Protein AF-A0A934B7E8-F1 (afdb_monomer_lite)

Secondary structure (DSSP, 8-state):
------PPP-BPPGGG--S-GGGPPBPHHHHHHHHHHHHHHHHTT-----

Foldseek 3Di:
DDDDDDDQFAFDDPVPDPDDPVPGDHDPNRVVVVVVVVVVCVVVVNDDPD

Radius of gyration: 13.7 Å; chains: 1; bounding box: 35×18×31 Å

Sequence (50 aa):
MDCILVRHGIAVEPDEWEGAEENRPLTEKGKRRARQAAEGLAALDCKPTH

pLDDT: mean 95.06, std 4.82, range [74.56, 98.56]

Structure (mmCIF, N/CA/C/O backbone):
data_AF-A0A934B7E8-F1
#
_entry.id   AF-A0A934B7E8-F1
#
loop_
_atom_site.group_PDB
_atom_site.id
_atom_site.type_symbol
_atom_site.label_atom_id
_atom_site.label_alt_id
_atom_site.label_comp_id
_atom_site.label_asym_id
_atom_site.label_entity_id
_atom_site.label_seq_id
_atom_site.pdbx_PDB_ins_code
_atom_site.Cartn_x
_atom_site.Cartn_y
_atom_site.Cartn_z
_atom_site.occupancy
_atom_site.B_iso_or_equiv
_atom_site.auth_seq_id
_atom_site.auth_comp_id
_atom_site.auth_asym_id
_atom_site.auth_atom_id
_atom_site.pdbx_PDB_model_num
ATOM 1 N N . MET A 1 1 ? -22.162 -2.442 8.470 1.00 83.38 1 MET A N 1
ATOM 2 C CA . MET A 1 1 ? -20.871 -3.153 8.418 1.00 83.38 1 MET A CA 1
ATOM 3 C C . MET A 1 1 ? -19.880 -2.169 7.862 1.00 83.38 1 MET A C 1
ATOM 5 O O . MET A 1 1 ? -20.165 -1.596 6.815 1.00 83.38 1 MET A O 1
ATOM 9 N N . ASP A 1 2 ? -18.777 -1.963 8.564 1.00 84.38 2 ASP A N 1
ATOM 10 C CA . ASP A 1 2 ? -17.774 -0.994 8.145 1.00 84.38 2 ASP A CA 1
ATOM 11 C C . ASP A 1 2 ? -16.727 -1.698 7.286 1.00 84.38 2 ASP A C 1
ATOM 13 O O . ASP A 1 2 ? -16.312 -2.819 7.582 1.00 84.38 2 ASP A O 1
ATOM 17 N N . CYS A 1 3 ? -16.340 -1.056 6.187 1.00 91.56 3 CYS A N 1
ATOM 18 C CA . CYS A 1 3 ? -15.362 -1.579 5.245 1.00 91.56 3 CYS A CA 1
ATOM 19 C C . CYS A 1 3 ? -14.203 -0.591 5.142 1.00 91.56 3 CYS A C 1
ATOM 21 O O . CYS A 1 3 ? -14.408 0.588 4.850 1.00 91.56 3 CYS A O 1
ATOM 23 N N . ILE A 1 4 ? -12.988 -1.079 5.384 1.00 92.12 4 ILE A N 1
ATOM 24 C CA . ILE A 1 4 ? -11.765 -0.287 5.285 1.00 92.12 4 ILE A CA 1
ATOM 25 C C . ILE A 1 4 ? -11.081 -0.662 3.974 1.00 92.12 4 ILE A C 1
ATOM 27 O O . ILE A 1 4 ? -10.664 -1.802 3.786 1.00 92.12 4 ILE A O 1
ATOM 31 N N . LEU A 1 5 ? -10.956 0.305 3.068 1.00 93.38 5 LEU A N 1
ATOM 32 C CA . LEU A 1 5 ? -10.264 0.132 1.794 1.00 93.38 5 LEU A CA 1
ATOM 33 C C . LEU A 1 5 ? -8.877 0.763 1.885 1.00 93.38 5 LEU A C 1
ATOM 35 O O . LEU A 1 5 ? -8.747 1.960 2.141 1.00 93.38 5 LEU A O 1
ATOM 39 N N . VAL A 1 6 ? -7.837 -0.036 1.654 1.00 93.31 6 VAL A N 1
ATOM 40 C CA . VAL A 1 6 ? -6.444 0.417 1.707 1.00 93.31 6 VAL A CA 1
ATOM 41 C C . VAL A 1 6 ? -5.769 0.089 0.384 1.00 93.31 6 VAL A C 1
ATOM 43 O O . VAL A 1 6 ? -5.710 -1.067 -0.028 1.00 93.31 6 VAL A O 1
ATOM 46 N N . ARG A 1 7 ? -5.232 1.109 -0.292 1.00 96.31 7 ARG A N 1
ATOM 47 C CA . ARG A 1 7 ? -4.323 0.890 -1.422 1.00 96.31 7 ARG A CA 1
ATOM 48 C C . ARG A 1 7 ? -2.978 0.394 -0.889 1.00 96.31 7 ARG A C 1
ATOM 50 O O . ARG A 1 7 ? -2.514 0.877 0.143 1.00 96.31 7 ARG A O 1
ATOM 57 N N . HIS A 1 8 ? -2.335 -0.521 -1.612 1.00 96.62 8 HIS A N 1
ATOM 58 C CA . HIS A 1 8 ? -0.981 -0.973 -1.291 1.00 96.62 8 HIS A CA 1
ATOM 59 C C . HIS A 1 8 ? 0.001 0.205 -1.119 1.00 96.62 8 HIS A C 1
ATOM 61 O O . HIS A 1 8 ? -0.175 1.291 -1.683 1.00 96.62 8 HIS A O 1
ATOM 67 N N . GLY A 1 9 ? 1.061 -0.020 -0.338 1.00 97.56 9 GLY A N 1
ATOM 68 C CA . GLY A 1 9 ? 2.135 0.958 -0.168 1.00 97.56 9 GLY A CA 1
ATOM 69 C C . GLY A 1 9 ? 2.906 1.218 -1.468 1.00 97.56 9 GLY A C 1
ATOM 70 O O . GLY A 1 9 ? 2.753 0.514 -2.461 1.00 97.56 9 GLY A O 1
ATOM 71 N N . ILE A 1 10 ? 3.784 2.220 -1.453 1.00 98.44 10 ILE A N 1
ATOM 72 C CA . ILE A 1 10 ? 4.619 2.570 -2.615 1.00 98.44 10 ILE A CA 1
ATOM 73 C C . ILE A 1 10 ? 5.598 1.424 -2.909 1.00 98.44 10 ILE A C 1
ATOM 75 O O . ILE A 1 10 ? 6.515 1.191 -2.117 1.00 98.44 10 ILE A O 1
ATOM 79 N N . ALA A 1 11 ? 5.396 0.734 -4.029 1.00 98.50 11 ALA A N 1
ATOM 80 C CA . ALA A 1 11 ? 6.269 -0.325 -4.527 1.00 98.50 11 ALA A CA 1
ATOM 81 C C . ALA A 1 11 ? 7.512 0.243 -5.230 1.00 98.50 11 ALA A C 1
ATOM 83 O O . ALA A 1 11 ? 7.507 1.410 -5.622 1.00 98.50 11 ALA A O 1
ATOM 84 N N . VAL A 1 12 ? 8.571 -0.565 -5.331 1.00 98.38 12 VAL A N 1
ATOM 85 C CA . VAL A 1 12 ? 9.746 -0.298 -6.193 1.00 98.38 12 VAL A CA 1
ATOM 86 C C . VAL A 1 12 ? 9.281 -0.136 -7.638 1.00 98.38 12 VAL A C 1
ATOM 88 O O . VAL A 1 12 ? 8.295 -0.773 -7.993 1.00 98.38 12 VAL A O 1
ATOM 91 N N . GLU A 1 13 ? 9.918 0.696 -8.463 1.00 97.94 13 GLU A N 1
ATOM 92 C CA . GLU A 1 13 ? 9.476 0.875 -9.853 1.00 97.94 13 GLU A CA 1
ATOM 93 C C . GLU A 1 13 ? 9.593 -0.436 -10.664 1.00 97.94 13 GLU A C 1
ATOM 95 O O . GLU A 1 13 ? 10.472 -1.253 -10.381 1.00 97.94 13 GLU A O 1
ATOM 100 N N . PRO A 1 14 ? 8.690 -0.703 -11.630 1.00 97.00 14 PRO A N 1
ATOM 101 C CA . PRO A 1 14 ? 8.692 -1.966 -12.373 1.00 97.00 14 PRO A CA 1
ATOM 102 C C . PRO A 1 14 ? 9.988 -2.237 -13.147 1.00 97.00 14 PRO A C 1
ATOM 104 O O . PRO A 1 14 ? 10.391 -3.386 -13.273 1.00 97.00 14 PRO A O 1
ATOM 107 N N . ASP A 1 15 ? 10.638 -1.194 -13.662 1.00 97.19 15 ASP A N 1
ATOM 108 C CA . ASP A 1 15 ? 11.902 -1.269 -14.400 1.00 97.19 15 ASP A CA 1
ATOM 109 C C . ASP A 1 15 ? 13.126 -1.483 -13.495 1.00 97.19 15 ASP A C 1
ATOM 111 O O . ASP A 1 15 ? 14.175 -1.909 -13.972 1.00 97.19 15 ASP A O 1
ATOM 115 N N . GLU A 1 16 ? 12.984 -1.248 -12.189 1.00 97.19 16 GLU A N 1
ATOM 116 C CA . GLU A 1 16 ? 14.011 -1.494 -11.170 1.00 97.19 16 GLU A CA 1
ATOM 117 C C . GLU A 1 16 ? 13.849 -2.864 -10.477 1.00 97.19 16 GLU A C 1
ATOM 119 O O . GLU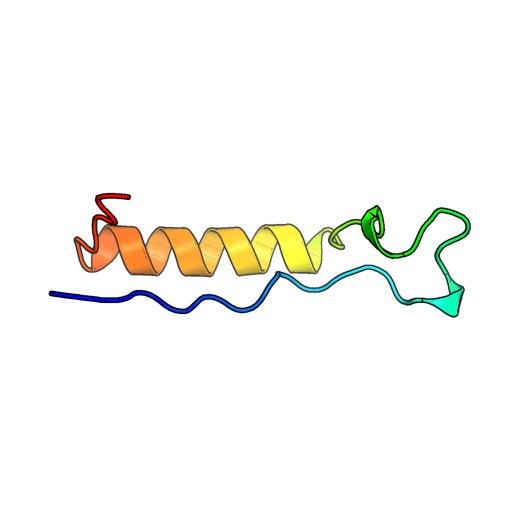 A 1 16 ? 14.620 -3.202 -9.574 1.00 97.19 16 GLU A O 1
ATOM 124 N N . TRP A 1 17 ? 12.842 -3.660 -10.860 1.00 97.88 17 TRP A N 1
ATOM 125 C CA . TRP A 1 17 ? 12.535 -4.954 -10.248 1.00 97.88 17 TRP A CA 1
ATOM 126 C C . TRP A 1 17 ? 12.742 -6.119 -11.220 1.00 97.88 17 TRP A C 1
ATOM 128 O O . TRP A 1 17 ? 12.113 -6.196 -12.268 1.00 97.88 17 TRP A O 1
ATOM 138 N N . GLU A 1 18 ? 13.590 -7.075 -10.836 1.00 97.12 18 GLU A N 1
ATOM 139 C CA . GLU A 1 18 ? 13.929 -8.234 -11.679 1.00 97.12 18 GLU A CA 1
ATOM 140 C C . GLU A 1 18 ? 13.101 -9.498 -11.368 1.00 97.12 18 GLU A C 1
ATOM 142 O O . GLU A 1 18 ? 13.207 -10.505 -12.067 1.00 97.12 18 GLU A O 1
ATOM 147 N N . GLY A 1 19 ? 12.293 -9.485 -10.302 1.00 96.62 19 GLY A N 1
ATOM 148 C CA . GLY A 1 19 ? 11.463 -10.624 -9.904 1.00 96.62 19 GLY A CA 1
ATOM 149 C C . GLY A 1 19 ? 10.065 -10.610 -10.526 1.00 96.62 19 GLY A C 1
ATOM 150 O O . GLY A 1 19 ? 9.699 -9.725 -11.293 1.00 96.62 19 GLY A O 1
ATOM 151 N N . ALA A 1 20 ? 9.238 -11.587 -10.147 1.00 97.62 20 ALA A N 1
ATOM 152 C CA . ALA A 1 20 ? 7.835 -11.606 -10.561 1.00 97.62 20 ALA A CA 1
ATOM 153 C C . ALA A 1 20 ? 7.079 -10.381 -10.007 1.00 97.62 20 ALA A C 1
ATOM 155 O O . ALA A 1 20 ? 7.330 -9.962 -8.871 1.00 97.6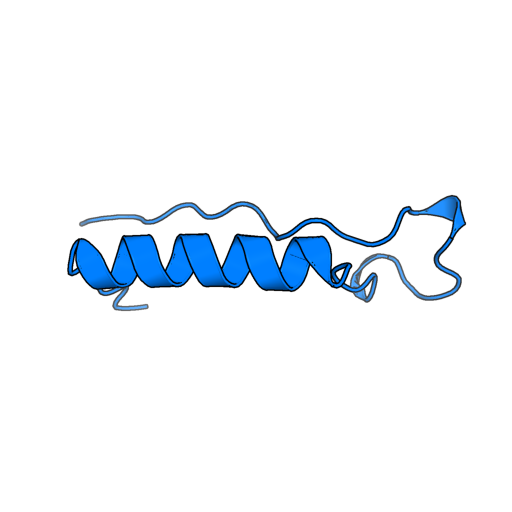2 20 ALA A O 1
ATOM 156 N N . GLU A 1 21 ? 6.161 -9.814 -10.790 1.00 97.06 21 GLU A N 1
ATOM 157 C CA . GLU A 1 21 ? 5.434 -8.582 -10.448 1.00 97.06 21 GLU A CA 1
ATOM 158 C C . GLU A 1 21 ? 4.622 -8.729 -9.154 1.00 97.06 21 GLU A C 1
ATOM 160 O O . GLU A 1 21 ? 4.605 -7.821 -8.325 1.00 97.06 21 GLU A O 1
ATOM 165 N N . GLU A 1 22 ? 4.026 -9.900 -8.913 1.00 96.94 22 GLU A N 1
ATOM 166 C CA . GLU A 1 22 ? 3.309 -10.207 -7.671 1.00 96.94 22 GLU A CA 1
ATOM 167 C C . GLU A 1 22 ? 4.202 -10.166 -6.418 1.00 96.94 22 GLU A C 1
ATOM 169 O O . GLU A 1 22 ? 3.699 -10.022 -5.304 1.00 96.94 22 GLU A O 1
ATOM 174 N N . ASN A 1 23 ? 5.524 -10.255 -6.598 1.00 97.62 23 ASN A N 1
ATOM 175 C CA . ASN A 1 23 ? 6.519 -10.197 -5.532 1.00 97.62 23 ASN A CA 1
ATOM 176 C C . ASN A 1 23 ? 7.220 -8.831 -5.442 1.00 97.62 23 ASN A C 1
ATOM 178 O O . ASN A 1 23 ? 8.142 -8.686 -4.635 1.00 97.62 23 ASN A O 1
ATOM 182 N N . ARG A 1 24 ? 6.818 -7.829 -6.245 1.00 98.12 24 ARG A N 1
ATOM 183 C CA . ARG A 1 24 ? 7.456 -6.505 -6.260 1.00 98.12 24 ARG A CA 1
ATOM 184 C C . ARG A 1 24 ? 7.321 -5.829 -4.888 1.00 98.12 24 ARG A C 1
ATOM 1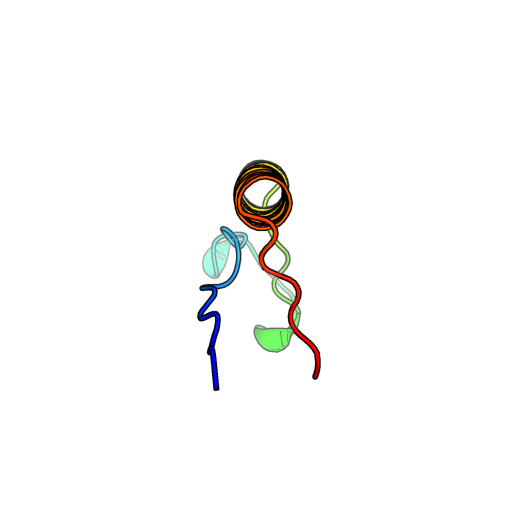86 O O . ARG A 1 24 ? 6.205 -5.551 -4.437 1.00 98.12 24 ARG A O 1
ATOM 193 N N . PRO A 1 25 ? 8.435 -5.566 -4.180 1.00 98.31 25 PRO A N 1
ATOM 194 C CA . PRO A 1 25 ? 8.371 -5.159 -2.785 1.00 98.31 25 PRO A CA 1
ATOM 195 C C . PRO A 1 25 ? 8.023 -3.676 -2.629 1.00 98.31 25 PRO A C 1
ATOM 197 O O . PRO A 1 25 ? 8.189 -2.854 -3.531 1.00 98.31 25 PRO A O 1
ATOM 200 N N . LEU A 1 26 ? 7.600 -3.309 -1.418 1.00 98.50 26 LEU A N 1
ATOM 201 C CA . LEU A 1 26 ? 7.492 -1.907 -1.020 1.00 98.50 26 LEU A CA 1
ATOM 202 C C . LEU A 1 26 ? 8.874 -1.261 -0.892 1.00 98.50 26 LEU A C 1
ATOM 204 O O . LEU A 1 26 ? 9.773 -1.825 -0.266 1.00 98.50 26 LEU A O 1
ATOM 208 N N . THR A 1 27 ? 8.995 -0.021 -1.362 1.00 98.56 27 THR A N 1
ATOM 209 C CA . THR A 1 27 ? 10.118 0.859 -1.007 1.00 98.56 27 THR A CA 1
ATOM 210 C C . THR A 1 27 ? 10.127 1.140 0.500 1.00 98.56 27 THR A C 1
ATOM 212 O O . THR A 1 27 ? 9.086 1.084 1.161 1.00 98.56 27 THR A O 1
ATOM 215 N N . GLU A 1 28 ? 11.265 1.558 1.060 1.00 98.44 28 GLU A N 1
ATOM 216 C CA . GLU A 1 28 ? 11.335 2.004 2.465 1.00 98.44 28 GLU A CA 1
ATOM 217 C C . GLU A 1 28 ? 10.368 3.163 2.760 1.00 98.44 28 GLU A C 1
ATOM 219 O O . GLU A 1 28 ? 9.694 3.203 3.795 1.00 98.44 28 GLU A O 1
ATOM 224 N N . LYS A 1 29 ? 10.203 4.082 1.799 1.00 98.44 2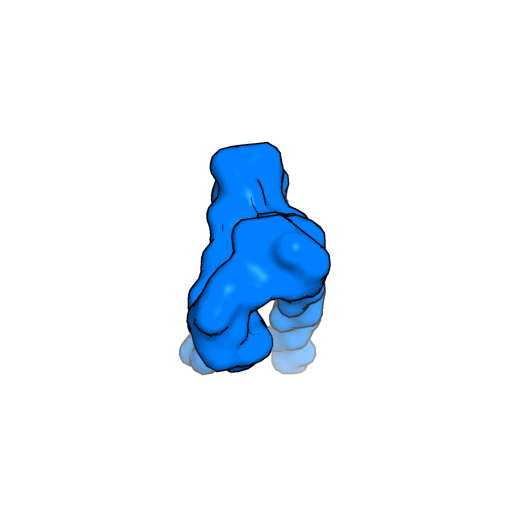9 LYS A N 1
ATOM 225 C CA . LYS A 1 29 ? 9.185 5.138 1.869 1.00 98.44 29 LYS A CA 1
ATOM 226 C C . LYS A 1 29 ? 7.773 4.545 1.897 1.00 98.44 29 LYS A C 1
ATOM 228 O O . LYS A 1 29 ? 6.951 5.002 2.690 1.00 98.44 29 LYS A O 1
ATOM 233 N N . GLY A 1 30 ? 7.496 3.542 1.066 1.00 98.50 30 GLY A N 1
ATOM 234 C CA . GLY A 1 30 ? 6.228 2.816 1.026 1.00 98.50 30 GLY A CA 1
ATOM 235 C C . GLY A 1 30 ? 5.897 2.143 2.352 1.00 98.50 30 GLY A C 1
ATOM 236 O O . GLY A 1 30 ? 4.806 2.360 2.877 1.00 98.50 30 GLY A O 1
ATOM 237 N N . LYS A 1 31 ? 6.860 1.425 2.945 1.00 98.56 31 LYS A N 1
ATOM 238 C CA . LYS A 1 31 ? 6.730 0.804 4.274 1.00 98.56 31 LYS A CA 1
ATOM 239 C C . LYS A 1 31 ? 6.402 1.843 5.347 1.00 98.56 31 LYS A C 1
ATOM 241 O O . LYS A 1 31 ? 5.448 1.671 6.105 1.00 98.56 31 LYS A O 1
ATOM 246 N N . ARG A 1 32 ? 7.137 2.962 5.377 1.00 98.50 32 ARG A N 1
ATOM 247 C CA . ARG A 1 32 ? 6.894 4.058 6.330 1.00 98.50 32 ARG A CA 1
ATOM 248 C C . ARG A 1 32 ? 5.498 4.664 6.172 1.00 98.50 32 ARG A C 1
ATOM 250 O O . ARG A 1 32 ? 4.823 4.893 7.169 1.00 98.50 32 ARG A O 1
ATOM 257 N N . ARG A 1 33 ? 5.047 4.914 4.938 1.00 98.25 33 ARG A N 1
ATOM 258 C CA . ARG A 1 33 ? 3.722 5.508 4.675 1.00 98.25 33 ARG A CA 1
ATOM 259 C C . ARG A 1 33 ? 2.581 4.552 5.014 1.00 98.25 33 ARG A C 1
ATOM 261 O O . ARG A 1 33 ? 1.597 4.994 5.595 1.00 98.25 33 ARG A O 1
ATOM 268 N N . ALA A 1 34 ? 2.736 3.263 4.718 1.00 97.88 34 ALA A N 1
ATOM 269 C CA . ALA A 1 34 ? 1.774 2.243 5.121 1.00 97.88 34 ALA A CA 1
ATOM 270 C C . ALA A 1 34 ? 1.651 2.161 6.653 1.00 97.88 34 ALA A C 1
AT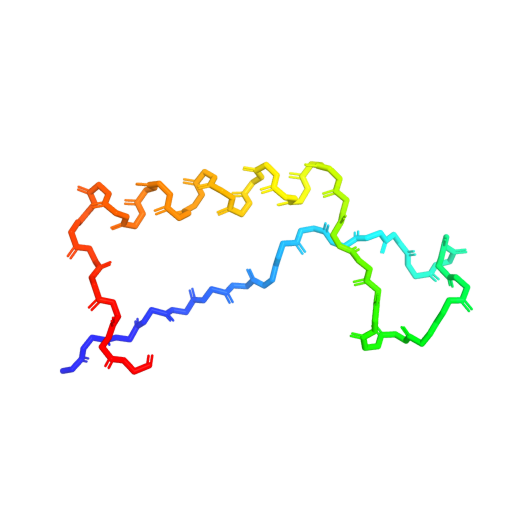OM 272 O O . ALA A 1 34 ? 0.541 2.111 7.175 1.00 97.88 34 ALA A O 1
ATOM 273 N N . ARG A 1 35 ? 2.776 2.245 7.380 1.00 97.75 35 ARG A N 1
ATOM 274 C CA . ARG A 1 35 ? 2.773 2.271 8.850 1.00 97.75 35 ARG A CA 1
ATOM 275 C C . ARG A 1 35 ? 2.028 3.483 9.412 1.00 97.75 35 ARG A C 1
ATOM 277 O O . ARG A 1 35 ? 1.172 3.311 10.265 1.00 97.75 35 ARG A O 1
ATOM 284 N N . GLN A 1 36 ? 2.290 4.678 8.880 1.00 97.75 36 GLN A N 1
ATOM 285 C CA . GLN A 1 36 ? 1.587 5.904 9.286 1.00 97.75 36 GLN A CA 1
ATOM 286 C C . GLN A 1 36 ? 0.070 5.813 9.053 1.00 97.75 36 GLN A C 1
ATOM 288 O O . GLN A 1 36 ? -0.713 6.280 9.875 1.00 97.75 36 GLN A O 1
ATOM 293 N N . ALA A 1 37 ? -0.359 5.201 7.944 1.00 96.06 37 ALA A N 1
ATOM 294 C CA . ALA A 1 37 ? -1.779 4.967 7.688 1.00 96.06 37 ALA A CA 1
ATOM 295 C C . ALA A 1 37 ? -2.385 3.991 8.711 1.00 96.06 37 ALA A C 1
ATOM 297 O O . ALA A 1 37 ? -3.458 4.259 9.246 1.00 96.06 37 ALA A O 1
ATOM 298 N N . ALA A 1 38 ? -1.681 2.899 9.028 1.00 94.94 38 ALA A N 1
ATOM 299 C CA . ALA A 1 38 ? -2.112 1.940 10.043 1.00 94.94 38 ALA A CA 1
ATOM 300 C C . ALA A 1 38 ? -2.204 2.569 11.447 1.00 94.94 38 ALA A C 1
ATOM 302 O O . ALA A 1 38 ? -3.171 2.323 12.161 1.00 94.94 38 ALA A O 1
ATOM 303 N N . GLU A 1 39 ? -1.246 3.422 11.821 1.00 96.44 39 GLU A N 1
ATOM 304 C CA . GLU A 1 39 ? -1.283 4.198 13.069 1.00 96.44 39 GLU A CA 1
ATOM 305 C C . GLU A 1 39 ? -2.516 5.112 13.127 1.00 96.44 39 GLU A C 1
ATOM 307 O O . GLU A 1 39 ? -3.189 5.174 14.153 1.00 96.44 39 GLU A O 1
ATOM 312 N N . GLY A 1 40 ? -2.861 5.768 12.014 1.00 95.69 40 GLY A N 1
ATOM 313 C CA . GLY A 1 40 ? -4.073 6.582 11.908 1.00 95.69 40 GLY A CA 1
ATOM 314 C C . GLY A 1 40 ? -5.358 5.769 12.072 1.00 95.69 40 GLY A C 1
ATOM 315 O O . GLY A 1 40 ? -6.243 6.173 12.820 1.00 95.69 40 GLY A O 1
ATOM 316 N N . LEU A 1 41 ? -5.451 4.600 11.430 1.00 94.81 41 LEU A N 1
ATOM 317 C CA . LEU A 1 41 ? -6.597 3.697 11.590 1.00 94.81 41 LEU A CA 1
ATOM 318 C C . LEU A 1 41 ? -6.745 3.221 13.041 1.00 94.81 41 LEU A C 1
ATOM 320 O O . LEU A 1 41 ? -7.852 3.220 13.575 1.00 94.81 41 LEU A O 1
ATOM 324 N N . ALA A 1 42 ? -5.634 2.878 13.697 1.00 93.50 42 ALA A N 1
ATOM 325 C CA . ALA A 1 42 ? -5.636 2.490 15.103 1.00 93.50 42 ALA A CA 1
ATOM 326 C C . ALA A 1 42 ? -6.080 3.643 16.020 1.00 93.50 42 ALA A C 1
ATOM 328 O O . ALA A 1 42 ? -6.862 3.425 16.941 1.00 93.50 42 ALA A O 1
ATOM 329 N N . ALA A 1 43 ? -5.632 4.874 15.751 1.00 96.88 43 ALA A N 1
ATOM 330 C CA . ALA A 1 43 ? -6.037 6.060 16.507 1.00 96.88 43 ALA A CA 1
ATOM 331 C C . ALA A 1 43 ? -7.533 6.396 16.354 1.00 96.88 43 ALA A C 1
ATOM 333 O O . ALA A 1 43 ? -8.125 6.975 17.261 1.00 96.88 43 ALA A O 1
ATOM 334 N N . LEU A 1 44 ? -8.146 6.014 15.230 1.00 93.88 44 LEU A N 1
ATOM 335 C CA . LEU A 1 44 ? -9.587 6.136 14.979 1.00 93.88 44 LEU A CA 1
ATOM 336 C C . LEU A 1 44 ? -10.404 4.960 15.547 1.00 93.88 44 LEU A C 1
ATOM 338 O O . LEU A 1 44 ? -11.603 4.874 15.295 1.00 93.88 44 LEU A O 1
ATOM 342 N N . ASP A 1 45 ? -9.760 4.046 16.279 1.00 92.75 45 ASP A N 1
ATOM 343 C CA . ASP A 1 45 ? -10.330 2.786 16.775 1.00 92.75 45 ASP A CA 1
ATOM 344 C C . ASP A 1 45 ? -10.962 1.914 15.671 1.00 92.75 45 ASP A C 1
ATOM 346 O O . ASP A 1 45 ? -11.867 1.114 15.908 1.00 92.75 45 ASP A O 1
ATOM 350 N N . CYS A 1 46 ? -10.469 2.037 14.434 1.00 90.81 46 CYS A N 1
ATOM 351 C CA . CYS A 1 46 ? -10.906 1.198 13.328 1.00 90.81 46 CYS A CA 1
ATOM 352 C C . CYS A 1 46 ? -10.319 -0.212 13.488 1.00 90.81 46 CYS A C 1
ATOM 354 O O . CYS A 1 46 ? -9.140 -0.443 13.213 1.00 90.81 46 CYS A O 1
ATOM 356 N N . LYS A 1 47 ? -11.151 -1.169 13.911 1.00 87.19 47 LYS A N 1
ATOM 357 C CA . LYS A 1 47 ? -10.769 -2.577 14.095 1.00 87.19 47 LYS A CA 1
ATOM 358 C C . LYS A 1 47 ? -11.415 -3.451 13.016 1.00 87.19 47 LYS A C 1
ATOM 360 O O . LYS A 1 47 ? -12.579 -3.826 13.175 1.00 87.19 47 LYS A O 1
ATOM 365 N N . PRO A 1 48 ? -10.708 -3.772 11.915 1.00 87.19 48 PRO A N 1
ATOM 366 C CA . PRO A 1 48 ? -11.204 -4.752 10.958 1.00 87.19 48 PRO A CA 1
ATOM 367 C C . PRO A 1 48 ? -11.360 -6.108 11.656 1.00 87.19 48 PRO A C 1
ATOM 369 O O . PRO A 1 48 ? -10.540 -6.493 12.488 1.00 87.19 48 PRO A O 1
ATOM 372 N N . THR A 1 49 ? -12.449 -6.805 11.352 1.00 86.69 49 THR A N 1
ATOM 373 C CA . THR A 1 49 ? -12.838 -8.056 12.026 1.00 86.69 49 THR A CA 1
ATOM 374 C C . THR A 1 49 ? -12.640 -9.302 11.164 1.00 86.69 49 THR A C 1
ATOM 376 O O . THR A 1 49 ? -12.859 -10.403 11.659 1.00 86.69 49 THR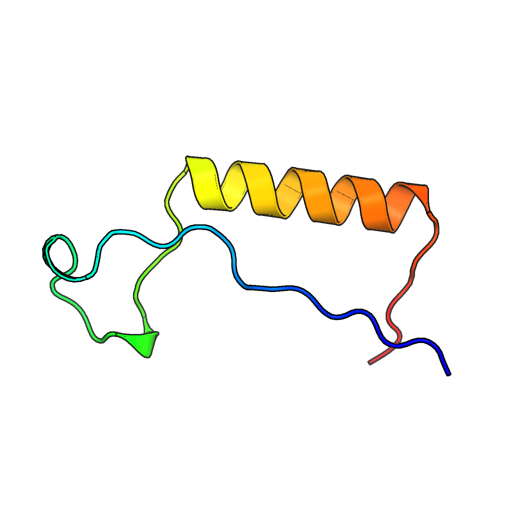 A O 1
ATOM 379 N N . HIS A 1 50 ? -12.256 -9.130 9.897 1.00 74.56 50 HIS A N 1
ATOM 380 C CA . HIS A 1 50 ? -12.082 -10.169 8.881 1.00 74.56 50 HIS A CA 1
ATOM 381 C C . HIS A 1 50 ? -10.922 -9.790 7.960 1.00 74.56 50 HIS A C 1
ATOM 383 O O . HIS A 1 50 ? -10.746 -8.566 7.739 1.00 74.56 50 HIS A O 1
#